Protein AF-A0A7S1KWZ8-F1 (afdb_monomer)

pLDDT: mean 84.48, std 13.54, range [50.78, 97.12]

Radius of gyration: 14.4 Å; Cα contacts (8 Å, |Δi|>4): 123; chains: 1; bounding box: 35×30×37 Å

Structure (mmCIF, N/CA/C/O backbone):
data_AF-A0A7S1KWZ8-F1
#
_entry.id   AF-A0A7S1KWZ8-F1
#
loop_
_atom_site.group_PDB
_atom_site.id
_atom_site.type_symbol
_atom_site.label_atom_id
_atom_site.label_alt_id
_atom_site.label_comp_id
_atom_site.label_asym_id
_atom_site.label_entity_id
_atom_site.label_seq_id
_atom_site.pdbx_PDB_ins_code
_atom_site.Cartn_x
_atom_site.Cartn_y
_atom_site.Cartn_z
_atom_site.occupancy
_atom_site.B_iso_or_equiv
_atom_site.auth_seq_id
_atom_site.auth_comp_id
_atom_site.auth_asym_id
_atom_site.auth_atom_id
_atom_site.pdbx_PDB_model_num
ATOM 1 N N . ASP A 1 1 ? -16.231 5.315 11.181 1.00 59.00 1 ASP A N 1
ATOM 2 C CA . ASP A 1 1 ? -15.639 6.163 10.138 1.00 59.00 1 ASP A CA 1
ATOM 3 C C . ASP A 1 1 ? -14.119 5.977 10.113 1.00 59.00 1 ASP A C 1
ATOM 5 O O . ASP A 1 1 ? -13.410 6.519 10.953 1.00 59.00 1 ASP A O 1
ATOM 9 N N . THR A 1 2 ? -13.630 5.062 9.271 1.00 68.00 2 THR A N 1
ATOM 10 C CA . THR A 1 2 ? -12.214 4.627 9.191 1.00 68.00 2 THR A CA 1
ATOM 11 C C . THR A 1 2 ? -11.454 5.274 8.033 1.00 68.00 2 THR A C 1
ATOM 13 O O . THR A 1 2 ? -10.224 5.297 8.036 1.00 68.00 2 THR A O 1
ATOM 16 N N . GLN A 1 3 ? -12.183 5.876 7.093 1.00 82.25 3 GLN A N 1
ATOM 17 C CA . GLN A 1 3 ? -11.646 6.521 5.900 1.00 82.25 3 GLN A CA 1
ATOM 18 C C . GLN A 1 3 ? -10.579 7.597 6.169 1.00 82.25 3 GLN A C 1
ATOM 20 O O . GLN A 1 3 ? -9.573 7.590 5.456 1.00 82.25 3 GLN A O 1
ATOM 25 N N . PRO A 1 4 ? -10.699 8.492 7.178 1.00 90.25 4 PRO A N 1
ATOM 26 C CA . PRO A 1 4 ? -9.683 9.527 7.383 1.00 90.25 4 PRO A CA 1
ATOM 27 C C . PRO A 1 4 ? -8.326 8.955 7.817 1.00 90.25 4 PRO A C 1
ATOM 29 O O . PRO A 1 4 ? -7.288 9.490 7.431 1.00 90.25 4 PRO A O 1
ATOM 32 N N . ILE A 1 5 ? -8.316 7.858 8.583 1.00 92.75 5 ILE A N 1
ATOM 33 C CA . ILE A 1 5 ? -7.078 7.184 9.003 1.00 92.75 5 ILE A CA 1
ATOM 34 C C . ILE A 1 5 ? -6.452 6.475 7.808 1.00 92.75 5 ILE A C 1
ATOM 36 O O . ILE A 1 5 ? -5.274 6.688 7.530 1.00 92.75 5 ILE A O 1
ATOM 40 N N . THR A 1 6 ? -7.244 5.696 7.068 1.00 94.31 6 THR A N 1
ATOM 41 C CA . THR A 1 6 ? -6.751 4.987 5.883 1.00 94.31 6 THR A CA 1
ATOM 42 C C . THR A 1 6 ? -6.167 5.952 4.858 1.00 94.31 6 THR A C 1
ATOM 44 O O . THR A 1 6 ? -5.125 5.665 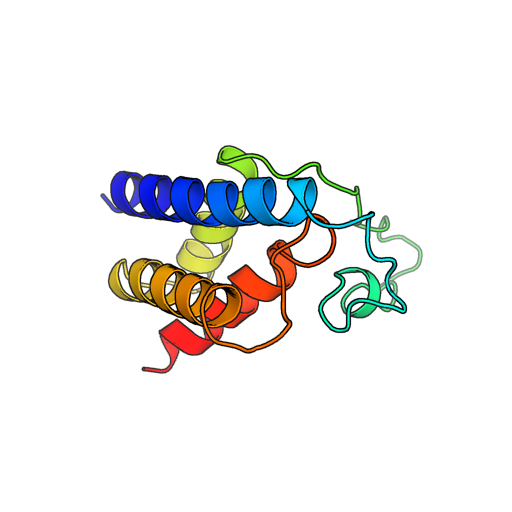4.281 1.00 94.31 6 THR A O 1
ATOM 47 N N . LYS A 1 7 ? -6.775 7.131 4.672 1.00 95.69 7 LYS A N 1
ATOM 48 C CA . LYS A 1 7 ? -6.254 8.156 3.762 1.00 95.69 7 LYS A CA 1
ATOM 49 C C . LYS A 1 7 ? -4.899 8.702 4.215 1.00 95.69 7 LYS A C 1
ATOM 51 O O . LYS A 1 7 ? -4.000 8.814 3.393 1.00 95.69 7 LYS A O 1
ATOM 56 N N . LYS A 1 8 ? -4.722 8.984 5.512 1.00 96.44 8 LYS A N 1
ATOM 57 C CA . LYS A 1 8 ? -3.420 9.414 6.053 1.00 96.44 8 LYS A 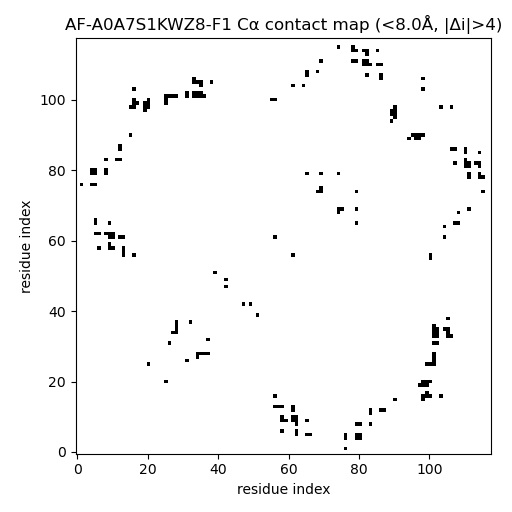CA 1
ATOM 58 C C . LYS A 1 8 ? -2.344 8.341 5.885 1.00 96.44 8 LYS A C 1
ATOM 60 O O . LYS A 1 8 ? -1.233 8.664 5.482 1.00 96.44 8 LYS A O 1
ATOM 65 N N . VAL A 1 9 ? -2.684 7.082 6.162 1.00 96.81 9 VAL A N 1
ATOM 66 C CA . VAL A 1 9 ? -1.764 5.950 5.971 1.00 96.81 9 VAL A CA 1
ATOM 67 C C . VAL A 1 9 ? -1.401 5.786 4.496 1.00 96.81 9 VAL A C 1
ATOM 69 O O . VAL A 1 9 ? -0.227 5.640 4.175 1.00 96.81 9 VAL A O 1
ATOM 72 N N . ALA A 1 10 ? -2.376 5.887 3.593 1.00 96.88 10 ALA A N 1
ATOM 73 C CA . ALA A 1 10 ? -2.133 5.821 2.158 1.00 96.88 10 ALA A CA 1
ATOM 74 C C . ALA A 1 10 ? -1.210 6.946 1.669 1.00 96.88 10 ALA A C 1
ATOM 76 O O . ALA A 1 10 ? -0.305 6.679 0.886 1.00 96.88 10 ALA A O 1
ATOM 77 N N . SER A 1 11 ? -1.395 8.179 2.154 1.00 97.12 11 SER A N 1
ATOM 78 C CA . SER A 1 11 ? -0.498 9.298 1.838 1.00 97.12 11 SER A CA 1
ATOM 79 C C . SER A 1 11 ? 0.928 9.063 2.335 1.00 97.12 11 SER A C 1
ATOM 81 O O . SER A 1 11 ? 1.864 9.331 1.591 1.00 97.12 11 SER A O 1
ATOM 83 N N . LEU A 1 12 ? 1.100 8.531 3.550 1.00 96.56 12 LEU A N 1
ATOM 84 C CA . LEU A 1 12 ? 2.423 8.213 4.097 1.00 96.56 12 LEU A CA 1
ATOM 85 C C . LEU A 1 12 ? 3.128 7.124 3.277 1.00 96.56 12 LEU A C 1
ATOM 87 O O . LEU A 1 12 ? 4.286 7.271 2.908 1.00 96.56 12 LEU A O 1
ATOM 91 N N . ILE A 1 13 ? 2.418 6.041 2.959 1.00 96.12 13 ILE A N 1
ATOM 92 C CA . ILE A 1 13 ? 2.960 4.953 2.137 1.00 96.12 13 ILE A CA 1
ATOM 93 C C . ILE A 1 13 ? 3.317 5.472 0.742 1.00 96.12 13 ILE A C 1
ATOM 95 O O . ILE A 1 13 ? 4.384 5.156 0.229 1.00 96.12 13 ILE A O 1
ATOM 99 N N . PHE A 1 14 ? 2.455 6.293 0.138 1.00 95.94 14 PHE A N 1
ATOM 100 C CA . PHE A 1 14 ? 2.725 6.893 -1.164 1.00 95.94 14 PHE A CA 1
ATOM 101 C C . PHE A 1 14 ? 3.971 7.785 -1.150 1.00 95.94 14 PHE A C 1
ATOM 103 O O . PHE A 1 14 ? 4.775 7.705 -2.073 1.00 95.94 14 PHE A O 1
ATOM 110 N N . GLN A 1 15 ? 4.181 8.554 -0.081 1.00 95.12 15 GLN A N 1
ATOM 111 C CA . GLN A 1 15 ? 5.397 9.344 0.090 1.00 95.12 15 GLN A CA 1
ATOM 112 C C . GLN A 1 15 ? 6.659 8.462 0.061 1.00 95.12 15 GLN A C 1
ATOM 114 O O . GLN A 1 15 ? 7.598 8.784 -0.661 1.00 95.12 15 GLN A O 1
ATOM 119 N N . TYR A 1 16 ? 6.669 7.315 0.753 1.00 93.56 16 TYR A N 1
ATOM 120 C CA . TYR A 1 16 ? 7.806 6.383 0.688 1.00 93.56 16 TYR A CA 1
ATOM 121 C C . TYR A 1 16 ? 8.049 5.831 -0.721 1.00 93.56 16 TYR A C 1
ATOM 123 O O . TYR A 1 16 ? 9.201 5.615 -1.106 1.00 93.56 16 TYR A O 1
ATOM 131 N N . ILE A 1 17 ? 6.978 5.627 -1.496 1.00 92.50 17 ILE A N 1
ATOM 132 C CA . ILE A 1 17 ? 7.077 5.201 -2.895 1.00 92.50 17 ILE A CA 1
ATOM 133 C C . ILE A 1 17 ? 7.749 6.288 -3.743 1.00 92.50 17 ILE A C 1
ATOM 135 O O . ILE A 1 17 ? 8.658 5.996 -4.519 1.00 92.50 17 ILE A O 1
ATOM 139 N N . GLU A 1 18 ? 7.328 7.547 -3.605 1.00 92.25 18 GLU A N 1
ATOM 140 C CA . GLU A 1 18 ? 7.916 8.672 -4.346 1.00 92.25 18 GLU A CA 1
ATOM 141 C C . GLU A 1 18 ? 9.386 8.910 -3.979 1.00 92.25 18 GLU A C 1
ATOM 143 O O . GLU A 1 18 ? 10.220 9.100 -4.869 1.00 92.25 18 GLU A O 1
ATOM 148 N N . GLU A 1 19 ? 9.717 8.846 -2.688 1.00 90.50 19 GLU A N 1
ATOM 149 C CA . GLU A 1 19 ? 11.086 8.999 -2.186 1.00 90.50 19 GLU A CA 1
ATOM 150 C C . GLU A 1 19 ? 12.010 7.909 -2.748 1.00 90.50 19 GLU A C 1
ATOM 152 O O . GLU A 1 19 ? 13.073 8.219 -3.288 1.00 90.50 19 GLU A O 1
ATOM 157 N N . SER A 1 20 ? 11.575 6.646 -2.712 1.00 87.44 20 SER A N 1
ATOM 158 C CA . SER A 1 20 ? 12.353 5.502 -3.212 1.00 87.44 20 SER A CA 1
ATOM 159 C C . SER A 1 20 ? 12.503 5.506 -4.737 1.00 87.44 20 SER A C 1
ATOM 161 O O . SER A 1 20 ? 13.566 5.206 -5.274 1.00 87.44 20 SER A O 1
ATOM 163 N N . ASN A 1 21 ? 11.452 5.874 -5.475 1.00 85.62 21 ASN A N 1
ATOM 164 C CA . ASN A 1 21 ? 11.527 5.956 -6.936 1.00 85.62 21 ASN A CA 1
ATOM 165 C C . ASN A 1 21 ? 12.414 7.112 -7.423 1.00 85.62 21 ASN A C 1
ATOM 167 O O . ASN A 1 21 ? 12.901 7.070 -8.551 1.00 85.62 21 ASN A O 1
ATOM 171 N N . SER A 1 22 ? 12.597 8.153 -6.607 1.00 82.31 22 SER A N 1
ATOM 172 C CA . SER A 1 22 ? 13.466 9.287 -6.941 1.00 82.31 22 SER A CA 1
ATOM 173 C C . SER A 1 22 ? 14.953 8.947 -6.793 1.00 82.31 22 SER A C 1
ATOM 175 O O . SER A 1 22 ? 15.795 9.603 -7.403 1.00 82.31 22 SER A O 1
ATOM 177 N N . THR A 1 23 ? 15.284 7.930 -5.994 1.00 76.62 23 THR A N 1
ATOM 178 C CA . THR A 1 23 ? 16.663 7.510 -5.703 1.00 76.62 23 THR A CA 1
ATOM 179 C C . THR A 1 23 ? 17.102 6.277 -6.494 1.00 76.62 23 THR A C 1
ATOM 181 O O . THR A 1 23 ? 18.303 6.082 -6.687 1.00 76.62 23 THR A O 1
ATOM 184 N N . VAL A 1 24 ? 16.163 5.466 -6.991 1.00 67.81 24 VAL A N 1
ATOM 185 C CA . VAL A 1 24 ? 16.443 4.168 -7.623 1.00 67.81 24 VAL A CA 1
ATOM 186 C C . VAL A 1 24 ? 16.110 4.171 -9.117 1.00 67.81 24 VAL A C 1
ATOM 188 O O . VAL A 1 24 ? 15.005 4.515 -9.536 1.00 67.81 24 VAL A O 1
ATOM 191 N N . LEU A 1 25 ? 17.058 3.716 -9.943 1.00 65.31 25 LEU A N 1
ATOM 192 C CA . LEU A 1 25 ? 16.773 3.301 -11.320 1.00 65.31 25 LEU A CA 1
ATOM 193 C C . LEU A 1 25 ? 15.830 2.100 -11.264 1.00 65.31 25 LEU A C 1
ATOM 195 O O . LEU A 1 25 ? 16.166 1.128 -10.601 1.00 65.31 25 LEU A O 1
ATOM 199 N N . LYS A 1 26 ? 14.670 2.183 -11.933 1.00 63.25 26 LYS A N 1
ATOM 200 C CA . LYS A 1 26 ? 13.621 1.143 -11.970 1.00 63.25 26 LYS A CA 1
ATOM 201 C C . LYS A 1 26 ? 14.207 -0.275 -11.872 1.00 63.25 26 LYS A C 1
ATOM 203 O O . LYS A 1 26 ? 14.694 -0.793 -12.874 1.00 63.25 26 LYS A O 1
ATOM 208 N N . GLN A 1 27 ? 14.135 -0.871 -10.682 1.00 66.75 27 GLN A N 1
ATOM 209 C CA . GLN A 1 27 ? 14.609 -2.232 -10.458 1.00 66.75 27 GLN A CA 1
ATOM 210 C C . GLN A 1 27 ? 13.684 -3.192 -11.194 1.00 66.75 27 GLN A C 1
ATOM 212 O O . GLN A 1 27 ? 12.460 -3.152 -11.035 1.00 66.75 27 GLN A O 1
ATOM 217 N N . GLY A 1 28 ? 14.274 -4.007 -12.063 1.00 72.81 28 GLY A N 1
ATOM 218 C CA . GLY A 1 28 ? 13.540 -5.062 -12.745 1.00 72.81 28 GLY A CA 1
ATOM 219 C C . GLY A 1 28 ? 13.153 -6.183 -11.773 1.00 72.81 28 GLY A C 1
ATOM 220 O O . GLY A 1 28 ? 13.696 -6.266 -10.674 1.00 72.81 28 GLY A O 1
ATOM 221 N N . PRO A 1 29 ? 12.277 -7.116 -12.185 1.00 77.69 29 PRO A N 1
ATOM 222 C CA . PRO A 1 29 ? 11.913 -8.274 -11.367 1.00 77.69 29 PRO A CA 1
ATOM 223 C C . PRO A 1 29 ? 13.106 -9.099 -10.865 1.00 77.69 29 PRO A C 1
ATOM 225 O O . PRO A 1 29 ? 13.014 -9.737 -9.827 1.00 77.69 29 PRO A O 1
ATOM 228 N N . GLU A 1 30 ? 14.217 -9.120 -11.600 1.00 80.38 30 GLU A N 1
ATOM 229 C CA . GLU A 1 30 ? 15.418 -9.876 -11.221 1.00 80.38 30 GLU A CA 1
ATOM 230 C C . GLU A 1 30 ? 16.200 -9.228 -10.067 1.00 80.38 30 GLU A C 1
ATOM 232 O O . GLU A 1 30 ? 16.947 -9.913 -9.376 1.00 80.38 30 GLU A O 1
ATOM 237 N N . GLU A 1 31 ? 16.008 -7.927 -9.844 1.00 79.00 31 GLU A N 1
ATOM 238 C CA . GLU A 1 31 ? 16.728 -7.125 -8.847 1.00 79.00 31 GLU A CA 1
ATOM 239 C C . GLU A 1 31 ? 15.886 -6.844 -7.591 1.00 79.00 31 GLU A C 1
ATOM 241 O O . GLU A 1 31 ? 16.411 -6.357 -6.593 1.00 79.00 31 GLU A O 1
ATOM 246 N N . ASP A 1 32 ? 14.588 -7.159 -7.631 1.00 81.44 32 ASP A N 1
ATOM 247 C CA . ASP A 1 32 ? 13.622 -6.915 -6.560 1.00 81.44 32 ASP A CA 1
ATOM 248 C C . ASP A 1 32 ? 12.845 -8.206 -6.254 1.00 81.44 32 ASP A C 1
ATOM 250 O O . ASP A 1 32 ? 11.964 -8.636 -7.005 1.00 81.44 32 ASP A O 1
ATOM 254 N N . GLU A 1 33 ? 13.172 -8.842 -5.125 1.00 81.75 33 GLU A N 1
ATOM 255 C CA . GLU A 1 33 ? 12.525 -10.085 -4.677 1.00 81.75 33 GLU A CA 1
ATOM 256 C C . GLU A 1 33 ? 11.032 -9.902 -4.362 1.00 81.75 33 GLU A C 1
ATOM 258 O O . GLU A 1 33 ? 10.253 -10.857 -4.413 1.00 81.75 33 GLU A O 1
ATOM 263 N N . PHE A 1 34 ? 10.610 -8.666 -4.086 1.00 82.75 34 PHE A N 1
ATOM 264 C CA . PHE A 1 34 ? 9.226 -8.311 -3.793 1.00 82.75 34 PHE A CA 1
ATOM 265 C C . PHE A 1 34 ? 8.475 -7.802 -5.026 1.00 82.75 34 PHE A C 1
ATOM 267 O O . PHE A 1 34 ? 7.295 -7.439 -4.920 1.00 82.75 34 PHE A O 1
ATOM 274 N N . HIS A 1 35 ? 9.116 -7.805 -6.198 1.00 85.31 35 HIS A N 1
ATOM 275 C CA . HIS A 1 35 ? 8.512 -7.325 -7.429 1.00 85.31 35 HIS A CA 1
ATOM 276 C C . HIS A 1 35 ? 7.228 -8.102 -7.743 1.00 85.31 35 HIS A C 1
ATOM 278 O O . HIS A 1 35 ? 7.189 -9.335 -7.749 1.00 85.31 35 HIS A O 1
ATOM 284 N N . GLU A 1 36 ? 6.153 -7.382 -8.065 1.00 79.31 36 GLU A N 1
ATOM 285 C CA . GLU A 1 36 ? 4.808 -7.939 -8.235 1.00 79.31 36 GLU A CA 1
ATOM 286 C C . GLU A 1 36 ? 4.768 -9.055 -9.295 1.00 79.31 36 GLU A C 1
ATOM 288 O O . GLU A 1 36 ? 4.025 -10.026 -9.172 1.00 79.31 36 GLU A O 1
ATOM 293 N N . ALA A 1 37 ? 5.638 -8.966 -10.305 1.00 81.44 37 ALA A N 1
ATOM 294 C CA . ALA A 1 37 ? 5.851 -9.991 -11.334 1.00 81.44 37 ALA A CA 1
ATOM 295 C C . ALA A 1 37 ? 6.053 -11.419 -10.782 1.00 81.44 37 ALA A C 1
ATOM 297 O O . ALA A 1 37 ? 5.585 -12.373 -11.414 1.00 81.44 37 ALA A O 1
ATOM 298 N N . HIS A 1 38 ? 6.681 -11.575 -9.613 1.00 79.69 38 HIS A N 1
ATOM 299 C CA . HIS A 1 38 ? 6.880 -12.877 -8.962 1.00 79.69 38 HIS A CA 1
ATOM 300 C C . HIS A 1 38 ? 5.570 -13.477 -8.454 1.00 79.69 38 HIS A C 1
ATOM 302 O O . HIS A 1 38 ? 5.333 -14.678 -8.574 1.00 79.69 38 HIS A O 1
ATOM 308 N N . PHE A 1 39 ? 4.670 -12.628 -7.963 1.00 73.88 39 PHE A N 1
ATOM 309 C CA . PHE A 1 39 ? 3.369 -13.021 -7.418 1.00 73.88 39 PHE A CA 1
ATOM 310 C C . PHE A 1 39 ? 2.299 -13.200 -8.503 1.00 73.88 39 PHE A C 1
ATOM 312 O O . PHE A 1 39 ? 1.229 -13.750 -8.251 1.00 73.88 39 PHE A O 1
ATOM 319 N N . LEU A 1 40 ? 2.588 -12.777 -9.736 1.00 70.44 40 LEU A N 1
ATOM 320 C CA . LEU A 1 40 ? 1.660 -12.818 -10.868 1.00 70.44 40 LEU A CA 1
ATOM 321 C C . LEU A 1 40 ? 1.681 -14.141 -11.654 1.00 70.44 40 LEU A C 1
ATOM 323 O O . LEU A 1 40 ? 1.202 -14.196 -12.793 1.00 70.44 40 LEU A O 1
ATOM 327 N N . HIS A 1 41 ? 2.206 -15.229 -11.085 1.00 58.97 41 HIS A N 1
ATOM 328 C CA . HIS A 1 41 ? 2.359 -16.479 -11.824 1.00 58.97 41 HIS A CA 1
ATOM 329 C C . HIS A 1 41 ? 1.099 -17.365 -11.889 1.00 58.97 41 HIS A C 1
ATOM 331 O O . HIS A 1 41 ? 0.546 -17.819 -10.893 1.00 58.97 41 HIS A O 1
ATOM 337 N N . ARG A 1 42 ? 0.784 -17.697 -13.152 1.00 51.16 42 ARG A N 1
ATOM 338 C CA . ARG A 1 42 ? -0.223 -18.603 -13.735 1.00 51.16 42 ARG A CA 1
ATOM 339 C C . ARG A 1 42 ? -1.639 -18.045 -13.887 1.00 51.16 42 ARG A C 1
ATOM 341 O O . ARG A 1 42 ? -2.412 -17.883 -12.952 1.00 51.16 42 ARG A O 1
ATOM 348 N N . ARG A 1 43 ? -2.001 -17.877 -15.167 1.0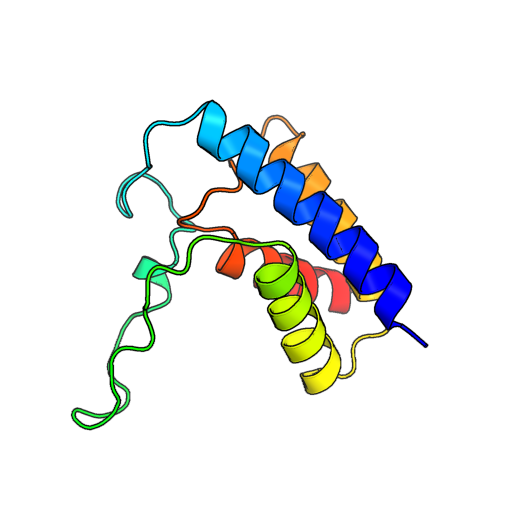0 50.78 43 ARG A N 1
ATOM 349 C CA . ARG A 1 43 ? -3.375 -17.959 -15.670 1.00 50.78 43 ARG A CA 1
ATOM 350 C C . ARG A 1 43 ? -4.103 -19.069 -14.903 1.00 50.78 43 ARG A C 1
ATOM 352 O O . ARG A 1 43 ? -3.770 -20.234 -15.088 1.00 50.78 43 ARG A O 1
ATOM 359 N N . CYS A 1 44 ? -5.105 -18.723 -14.100 1.00 58.62 44 CYS A N 1
ATOM 360 C CA . CYS A 1 44 ? -6.062 -19.725 -13.624 1.00 58.62 44 CYS A CA 1
ATOM 361 C C . CYS A 1 44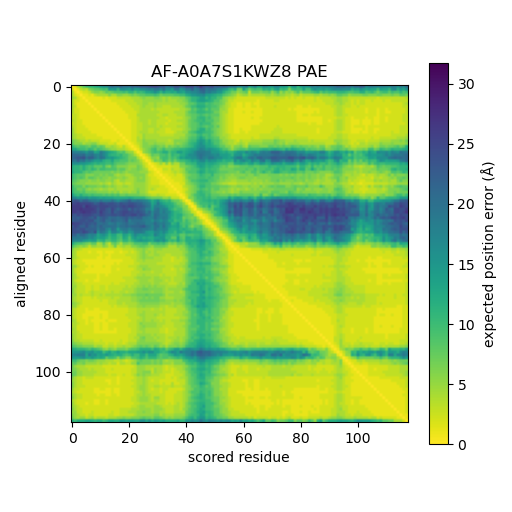 ? -6.801 -20.345 -14.829 1.00 58.62 44 CYS A C 1
ATOM 363 O O . CYS A 1 44 ? -7.201 -21.503 -14.813 1.00 58.62 44 CYS A O 1
ATOM 365 N N . CYS A 1 45 ? -6.911 -19.580 -15.923 1.00 59.91 45 CYS A N 1
ATOM 366 C CA . CYS A 1 45 ? -7.563 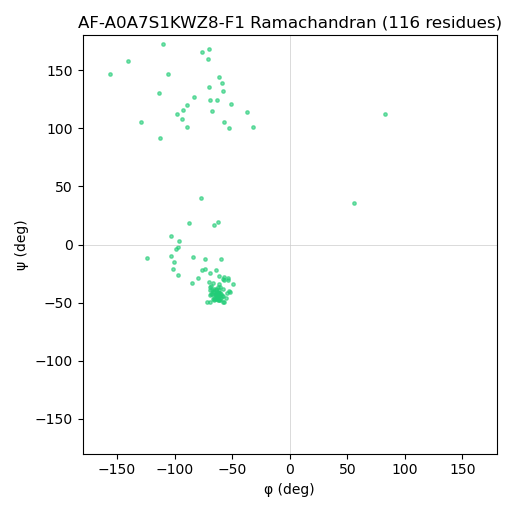-19.984 -17.153 1.00 59.91 45 CYS A CA 1
ATOM 367 C C . CYS A 1 45 ? -7.040 -19.178 -18.359 1.00 59.91 45 CYS A C 1
ATOM 369 O O . CYS A 1 45 ? -6.709 -18.000 -18.220 1.00 59.91 45 CYS A O 1
ATOM 371 N N . GLY A 1 46 ? -6.973 -19.771 -19.560 1.00 60.28 46 GLY A N 1
ATOM 372 C CA . GLY A 1 46 ? -6.614 -19.064 -20.807 1.00 60.28 46 GLY A CA 1
ATOM 373 C C . GLY A 1 46 ? -7.557 -17.906 -21.179 1.00 60.28 46 GLY A C 1
ATOM 374 O O . GLY A 1 46 ? -7.215 -17.092 -22.029 1.00 60.28 46 GLY A O 1
ATOM 375 N N . CYS A 1 47 ? -8.709 -17.818 -20.512 1.00 67.56 47 CYS A N 1
ATOM 376 C CA . CYS A 1 47 ? -9.741 -16.792 -20.661 1.00 67.56 47 CYS A CA 1
ATOM 377 C C . CYS A 1 47 ? -9.653 -15.656 -19.621 1.00 67.56 47 CYS A C 1
ATOM 379 O O . CYS A 1 47 ? -10.429 -14.707 -19.681 1.00 67.56 47 CYS A O 1
ATOM 381 N N . CYS A 1 48 ? -8.706 -15.720 -18.684 1.00 59.25 48 CYS A N 1
ATOM 382 C CA . CYS A 1 48 ? -8.529 -14.731 -17.630 1.00 59.25 48 CYS A CA 1
ATOM 383 C C . CYS A 1 48 ? -7.496 -13.680 -18.105 1.00 59.25 48 CYS A C 1
ATOM 385 O O . CYS A 1 48 ? -6.310 -14.022 -18.189 1.00 59.25 48 CYS A O 1
ATOM 387 N N . PRO A 1 49 ? -7.876 -12.427 -18.440 1.00 55.22 49 PRO A N 1
ATOM 388 C CA . PRO A 1 49 ? -6.907 -11.412 -18.849 1.00 55.22 49 PRO A CA 1
ATOM 389 C C . PRO A 1 49 ? -5.872 -11.190 -17.741 1.00 55.22 49 PRO A C 1
ATOM 391 O O . PRO A 1 49 ? -6.204 -11.165 -16.554 1.00 55.22 49 PRO A O 1
ATOM 394 N N . ARG A 1 50 ? -4.602 -11.046 -18.140 1.00 55.12 50 ARG A N 1
ATOM 395 C CA . ARG A 1 50 ? -3.472 -10.767 -17.245 1.00 55.12 50 ARG A CA 1
ATOM 396 C C . ARG A 1 50 ? -3.792 -9.470 -16.491 1.00 55.12 50 ARG A C 1
ATOM 398 O O . ARG A 1 50 ? -3.737 -8.398 -17.082 1.00 55.12 50 ARG A O 1
ATOM 405 N N . ARG A 1 51 ? -4.156 -9.550 -15.205 1.00 55.00 51 ARG A N 1
ATOM 406 C CA . ARG A 1 51 ? -4.461 -8.377 -14.358 1.00 55.00 51 ARG A CA 1
ATOM 407 C C . ARG A 1 51 ? -3.192 -7.651 -13.898 1.00 55.00 51 ARG A C 1
ATOM 409 O O . ARG A 1 51 ? -3.111 -7.218 -12.759 1.00 55.00 51 ARG A O 1
ATOM 416 N N . TYR A 1 52 ? -2.207 -7.519 -14.778 1.00 54.00 52 TYR A N 1
ATOM 417 C CA . TYR A 1 52 ? -1.091 -6.625 -14.529 1.00 54.00 52 TYR A CA 1
ATOM 418 C C . TYR A 1 52 ? -1.159 -5.496 -15.532 1.00 54.00 52 TYR A C 1
ATOM 420 O O . TYR A 1 52 ? -0.679 -5.598 -16.660 1.00 54.00 52 TYR A O 1
ATOM 428 N N . LYS A 1 53 ? -1.834 -4.433 -15.112 1.00 59.97 53 LYS A N 1
ATOM 429 C CA . LYS A 1 53 ? -1.541 -3.114 -15.635 1.00 59.97 53 LYS A CA 1
ATOM 430 C C . LYS A 1 53 ? -0.533 -2.550 -14.649 1.00 59.97 53 LYS A C 1
ATOM 432 O O . LYS A 1 53 ? -0.871 -2.415 -13.476 1.00 59.97 53 LYS A O 1
ATOM 437 N N . GLU A 1 54 ? 0.690 -2.304 -15.109 1.00 59.91 54 GLU A N 1
ATOM 438 C CA . GLU A 1 54 ? 1.672 -1.518 -14.364 1.00 59.91 54 GLU A CA 1
ATOM 439 C C . GLU A 1 54 ? 0.974 -0.197 -14.018 1.00 59.91 54 GLU A C 1
ATOM 441 O O . GLU A 1 54 ? 0.682 0.628 -14.887 1.00 59.91 54 GLU A O 1
ATOM 446 N N . THR A 1 55 ? 0.505 -0.098 -12.777 1.00 63.72 55 THR A N 1
ATOM 447 C CA . THR A 1 55 ? -0.331 1.015 -12.350 1.00 63.72 55 THR A CA 1
ATOM 448 C C . THR A 1 55 ? 0.619 1.963 -11.666 1.00 63.72 55 THR A C 1
ATOM 450 O O . THR A 1 55 ? 1.170 1.621 -10.621 1.00 63.72 55 THR A O 1
ATOM 453 N N . THR A 1 56 ? 0.845 3.125 -12.274 1.00 79.81 56 THR A N 1
ATOM 454 C CA . THR A 1 56 ? 1.570 4.204 -11.610 1.00 79.81 56 THR A CA 1
ATOM 455 C C . THR A 1 56 ? 0.916 4.417 -10.247 1.00 79.81 56 THR A C 1
ATOM 457 O O . THR A 1 56 ? -0.302 4.635 -10.204 1.00 79.81 56 THR A O 1
ATOM 460 N N . PRO A 1 57 ? 1.663 4.271 -9.142 1.00 87.88 57 PRO A N 1
ATOM 461 C CA . PRO A 1 57 ? 1.078 4.427 -7.831 1.00 87.88 57 PRO A CA 1
ATOM 462 C C . PRO A 1 57 ? 0.537 5.845 -7.703 1.00 87.88 57 PRO A C 1
ATOM 464 O O . PRO A 1 57 ? 1.086 6.808 -8.234 1.00 87.88 57 PRO A O 1
ATOM 467 N N . SER A 1 58 ? -0.580 5.948 -7.004 1.00 93.31 58 SER A N 1
ATOM 468 C CA . SER A 1 58 ? -1.179 7.203 -6.586 1.00 93.31 58 SER A CA 1
ATOM 469 C C . SER A 1 58 ? -1.705 7.012 -5.173 1.00 93.31 58 SER A C 1
ATOM 471 O O . SER A 1 58 ? -1.988 5.882 -4.758 1.00 93.31 58 SER A O 1
ATOM 473 N N . VAL A 1 59 ? -1.883 8.107 -4.438 1.00 95.44 59 VAL A N 1
ATOM 474 C CA . VAL A 1 59 ? -2.502 8.062 -3.104 1.00 95.44 59 VAL A CA 1
ATOM 475 C C . VAL A 1 59 ? -3.844 7.320 -3.148 1.00 95.44 59 VAL A C 1
ATOM 477 O O . VAL A 1 59 ? -4.117 6.500 -2.274 1.00 95.44 59 VAL A O 1
ATOM 480 N N . ASP A 1 60 ? -4.651 7.546 -4.188 1.00 94.31 60 ASP A N 1
ATOM 481 C CA . ASP A 1 60 ? -5.953 6.894 -4.358 1.00 94.31 60 ASP A CA 1
ATOM 482 C C . ASP A 1 60 ? -5.825 5.392 -4.641 1.00 94.31 60 ASP A C 1
ATOM 484 O O . ASP A 1 60 ? -6.632 4.607 -4.144 1.00 94.31 60 ASP A O 1
ATOM 488 N N . ALA A 1 61 ? -4.798 4.966 -5.384 1.00 92.88 61 ALA A N 1
ATOM 489 C CA . ALA A 1 61 ? -4.532 3.550 -5.629 1.00 92.88 61 ALA A CA 1
ATOM 490 C C . ALA A 1 61 ? -4.105 2.822 -4.344 1.00 92.88 61 ALA A C 1
ATOM 492 O O . ALA A 1 61 ? -4.588 1.721 -4.067 1.00 92.88 61 ALA A O 1
ATOM 493 N N . VAL A 1 62 ? -3.245 3.448 -3.532 1.00 95.75 62 VAL A N 1
ATOM 494 C CA . VAL A 1 62 ? -2.828 2.909 -2.228 1.00 95.75 62 VAL A CA 1
ATOM 495 C C . VAL A 1 62 ? -4.018 2.857 -1.268 1.00 95.75 62 VAL A C 1
ATOM 497 O O . VAL A 1 62 ? -4.264 1.834 -0.631 1.00 95.75 62 VAL A O 1
ATOM 500 N N . PHE A 1 63 ? -4.803 3.932 -1.204 1.00 96.12 63 PHE A N 1
ATOM 501 C CA . PHE A 1 63 ? -6.017 4.003 -0.394 1.00 96.12 63 PHE A CA 1
ATOM 502 C C . PHE A 1 63 ? -7.040 2.937 -0.794 1.00 96.12 63 PHE A C 1
ATOM 504 O O . PHE A 1 63 ? -7.585 2.258 0.078 1.00 96.12 63 PHE A O 1
ATOM 511 N N . GLY A 1 64 ? -7.278 2.774 -2.099 1.00 94.31 64 GLY A N 1
ATOM 512 C CA . GLY A 1 64 ? -8.160 1.751 -2.649 1.00 94.31 64 GLY A CA 1
ATOM 513 C C . GLY A 1 64 ? -7.717 0.355 -2.231 1.00 94.31 64 GLY A C 1
ATOM 514 O O . GLY A 1 64 ? -8.504 -0.378 -1.643 1.00 94.31 64 GLY A O 1
ATOM 515 N N . LEU A 1 65 ? -6.431 0.030 -2.405 1.00 94.88 65 LEU A N 1
ATOM 516 C CA . LEU A 1 65 ? -5.879 -1.255 -1.973 1.00 94.88 65 LEU A CA 1
ATOM 517 C C . LEU A 1 65 ? -6.094 -1.511 -0.475 1.00 94.88 65 LEU A C 1
ATOM 519 O O . LEU A 1 65 ? -6.551 -2.591 -0.103 1.00 94.88 65 LEU A O 1
ATOM 523 N N . ILE A 1 66 ? -5.763 -0.542 0.386 1.00 96.50 66 ILE A N 1
ATOM 524 C CA . ILE A 1 66 ? -5.890 -0.724 1.837 1.00 96.50 66 ILE A CA 1
ATOM 525 C C . ILE A 1 66 ? -7.357 -0.917 2.222 1.00 96.50 66 ILE A C 1
ATOM 527 O O . ILE A 1 66 ? -7.654 -1.803 3.020 1.00 96.50 66 ILE A O 1
ATOM 531 N N . ASN A 1 67 ? -8.278 -0.133 1.655 1.00 95.12 67 ASN A N 1
ATOM 532 C CA . ASN A 1 67 ? -9.705 -0.289 1.934 1.00 95.12 67 ASN A CA 1
ATOM 533 C C . ASN A 1 67 ? -10.265 -1.609 1.414 1.00 95.12 67 ASN A C 1
ATOM 535 O O . ASN A 1 67 ? -11.049 -2.234 2.123 1.00 95.12 67 ASN A O 1
ATOM 539 N N . ASP A 1 68 ? -9.867 -2.044 0.220 1.00 93.81 68 ASP A N 1
ATOM 540 C CA . ASP A 1 68 ? -10.334 -3.301 -0.359 1.00 93.81 68 ASP A CA 1
ATOM 541 C C . ASP A 1 68 ? -9.904 -4.482 0.515 1.00 93.81 68 ASP A C 1
ATOM 543 O O . ASP A 1 68 ? -10.724 -5.332 0.865 1.00 93.81 68 ASP A O 1
ATOM 547 N N . VAL A 1 69 ? -8.633 -4.517 0.929 1.00 94.62 69 VAL A N 1
ATOM 548 C CA . VAL A 1 69 ? -8.097 -5.586 1.784 1.00 94.62 69 VAL A CA 1
ATOM 549 C C . VAL A 1 69 ? -8.690 -5.513 3.189 1.00 94.62 69 VAL A C 1
ATOM 551 O O . VAL A 1 69 ? -9.195 -6.517 3.689 1.00 94.62 69 VAL A O 1
ATOM 554 N N . ALA A 1 70 ? -8.679 -4.336 3.819 1.00 94.19 70 ALA A N 1
ATOM 555 C CA . ALA A 1 70 ? -9.203 -4.167 5.171 1.00 94.19 70 ALA A CA 1
ATOM 556 C C . ALA A 1 70 ? -10.713 -4.430 5.241 1.00 94.19 70 ALA A C 1
ATOM 558 O O . ALA A 1 70 ? -11.181 -5.044 6.195 1.00 94.19 70 ALA A O 1
ATOM 559 N N . GLY A 1 71 ? -11.470 -4.012 4.225 1.00 93.94 71 GLY A N 1
ATOM 560 C CA . GLY A 1 71 ? -12.903 -4.269 4.118 1.00 93.94 71 GLY A CA 1
ATOM 561 C C . GLY A 1 71 ? -13.215 -5.744 3.875 1.00 93.94 71 GLY A C 1
ATOM 562 O O . GLY A 1 71 ? -14.099 -6.290 4.530 1.00 93.94 71 GLY A O 1
ATOM 563 N N . SER A 1 72 ? -12.459 -6.408 2.996 1.00 94.88 72 SER A N 1
ATOM 564 C CA . SER A 1 72 ? -12.667 -7.829 2.674 1.00 94.88 72 SER A CA 1
ATOM 565 C C . SER A 1 72 ? -12.293 -8.767 3.823 1.00 94.88 72 SER A C 1
ATOM 567 O O . SER A 1 72 ? -12.894 -9.828 3.967 1.00 94.88 72 SER A O 1
ATOM 569 N N . LEU A 1 73 ? -11.299 -8.393 4.633 1.00 93.81 73 LEU A N 1
ATOM 570 C CA . LEU A 1 73 ? -10.802 -9.197 5.756 1.00 93.81 73 LEU A CA 1
ATOM 571 C C . LEU A 1 73 ? -11.282 -8.692 7.125 1.00 93.81 73 LEU A C 1
ATOM 573 O O . LEU A 1 73 ? -10.845 -9.205 8.152 1.00 93.81 73 LEU A O 1
ATOM 577 N N . TYR A 1 74 ? -12.187 -7.707 7.148 1.00 93.31 74 TYR A N 1
ATOM 578 C CA . TYR A 1 74 ? -12.753 -7.110 8.364 1.00 93.31 74 TYR A CA 1
ATOM 579 C C . TYR A 1 74 ? -11.700 -6.562 9.344 1.00 93.31 74 TYR A C 1
ATOM 581 O O . TYR A 1 74 ? -11.866 -6.618 10.564 1.00 93.31 74 TYR A O 1
ATOM 589 N N . PHE A 1 75 ? -10.606 -6.007 8.822 1.00 94.44 75 PHE A N 1
ATOM 590 C CA . PHE A 1 75 ? -9.544 -5.434 9.641 1.00 94.44 75 PHE A CA 1
ATOM 591 C C . PHE A 1 75 ? -9.993 -4.142 10.325 1.00 94.44 75 PHE A C 1
ATOM 593 O O . PHE A 1 75 ? -10.588 -3.246 9.721 1.00 94.44 75 PHE A O 1
ATOM 600 N N . CYS A 1 76 ? -9.664 -4.018 11.610 1.00 93.75 76 CYS A N 1
ATOM 601 C CA . CYS A 1 76 ? -9.900 -2.794 12.357 1.00 93.75 76 CYS A CA 1
ATOM 602 C C . CYS A 1 76 ? -8.871 -1.708 11.994 1.00 93.75 76 CYS A C 1
ATOM 604 O O . CYS A 1 76 ? -7.803 -1.962 11.436 1.00 93.75 76 CYS A O 1
ATOM 606 N N . LYS A 1 77 ? -9.159 -0.462 12.383 1.00 92.62 77 LYS A N 1
ATOM 607 C CA . LYS A 1 77 ? -8.265 0.686 12.144 1.00 92.62 77 LYS A CA 1
ATOM 608 C C . LYS A 1 77 ? -6.859 0.516 12.733 1.00 92.62 77 LYS A C 1
ATOM 610 O O . LYS A 1 77 ? -5.922 1.102 12.205 1.00 92.62 77 LYS A O 1
ATOM 615 N N . GLN A 1 78 ? -6.707 -0.258 13.813 1.00 95.25 78 GLN A N 1
ATOM 616 C CA . GLN A 1 78 ? -5.398 -0.503 14.426 1.00 95.25 78 GLN A CA 1
ATOM 617 C C . GLN A 1 78 ? -4.487 -1.292 13.482 1.00 95.25 78 GLN A C 1
ATOM 619 O O . GLN A 1 78 ? -3.319 -0.944 13.363 1.00 95.25 78 GLN A O 1
ATOM 624 N N . VAL A 1 79 ? -5.031 -2.263 12.740 1.00 96.56 79 VAL A N 1
ATOM 625 C CA . VAL A 1 79 ? -4.283 -3.034 11.733 1.00 96.56 79 VAL A CA 1
ATOM 626 C C . VAL A 1 79 ? -3.773 -2.126 10.614 1.00 96.56 79 VAL A C 1
ATOM 628 O O . VAL A 1 79 ? -2.624 -2.236 10.203 1.00 96.56 79 VAL A O 1
ATOM 631 N N . VAL A 1 80 ? -4.591 -1.171 10.160 1.00 96.44 80 VAL A N 1
ATOM 632 C CA . VAL A 1 80 ? -4.184 -0.196 9.130 1.00 96.44 80 VAL A CA 1
ATOM 633 C C . VAL A 1 80 ? -3.050 0.707 9.628 1.00 96.44 80 VAL A C 1
ATOM 635 O O . VAL A 1 80 ? -2.119 0.999 8.884 1.00 96.44 80 VAL A O 1
ATOM 638 N N . VAL A 1 81 ? -3.086 1.118 10.898 1.00 96.94 81 VAL A N 1
ATOM 639 C CA . VAL A 1 81 ? -1.997 1.899 11.508 1.00 96.94 81 VAL A CA 1
ATOM 640 C C . VAL A 1 81 ? -0.732 1.051 11.684 1.00 96.94 81 VAL A C 1
ATOM 642 O O . VAL A 1 81 ? 0.356 1.514 11.356 1.00 96.94 81 VAL A O 1
ATOM 645 N N . LEU A 1 82 ? -0.858 -0.197 12.144 1.00 97.06 82 LEU A N 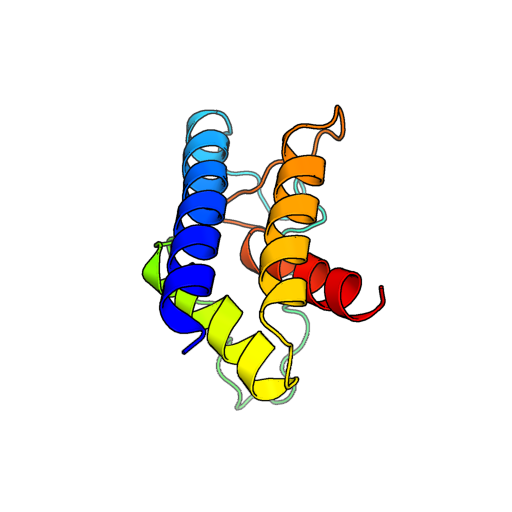1
ATOM 646 C CA . LEU A 1 82 ? 0.268 -1.128 12.282 1.00 97.06 82 LEU A CA 1
ATOM 647 C C . LEU A 1 82 ? 0.920 -1.453 10.932 1.00 97.06 82 LEU A C 1
ATOM 649 O O . LEU A 1 82 ? 2.141 -1.522 10.854 1.00 97.06 82 LEU A O 1
ATOM 653 N N . CYS A 1 83 ? 0.135 -1.561 9.857 1.00 96.88 83 CYS A N 1
ATOM 654 C CA . CYS A 1 83 ? 0.663 -1.673 8.499 1.00 96.88 83 CYS A CA 1
ATOM 655 C C . CYS A 1 83 ? 1.599 -0.508 8.163 1.00 96.88 83 CYS A C 1
ATOM 657 O O . CYS A 1 83 ? 2.682 -0.735 7.632 1.00 96.88 83 CYS A O 1
ATOM 659 N N . ALA A 1 84 ? 1.205 0.729 8.482 1.00 96.56 84 ALA A N 1
ATOM 660 C CA . ALA A 1 84 ? 2.039 1.903 8.241 1.00 96.56 84 ALA A CA 1
ATOM 661 C C . ALA A 1 84 ? 3.370 1.813 9.004 1.00 96.56 84 ALA A C 1
ATOM 663 O O . ALA A 1 84 ? 4.420 2.089 8.436 1.00 96.56 84 ALA A O 1
ATOM 664 N N . ILE A 1 85 ? 3.322 1.360 10.261 1.00 95.56 85 ILE A N 1
ATOM 665 C CA . ILE A 1 85 ? 4.508 1.170 11.105 1.00 95.56 85 ILE A CA 1
ATOM 666 C C . ILE A 1 85 ? 5.431 0.097 10.518 1.00 95.56 85 ILE A C 1
ATOM 668 O O . ILE A 1 85 ? 6.641 0.292 10.489 1.00 95.56 85 ILE A O 1
ATOM 672 N N . TYR A 1 86 ? 4.890 -1.021 10.032 1.00 95.06 86 TYR A N 1
ATOM 673 C CA . TYR A 1 86 ? 5.704 -2.069 9.414 1.00 95.06 86 TYR A CA 1
ATOM 674 C C . TYR A 1 86 ? 6.328 -1.643 8.093 1.00 95.06 86 TYR A C 1
ATOM 676 O O . TYR A 1 86 ? 7.493 -1.954 7.863 1.00 95.06 86 TYR A O 1
ATOM 684 N N . VAL A 1 87 ? 5.599 -0.898 7.261 1.00 94.62 87 VAL A N 1
ATOM 685 C CA . VAL A 1 87 ? 6.169 -0.315 6.041 1.00 94.62 87 VAL A CA 1
ATOM 686 C C . VAL A 1 87 ? 7.268 0.686 6.394 1.00 94.62 87 VAL A C 1
ATOM 688 O O . VAL A 1 87 ? 8.350 0.619 5.826 1.00 94.62 87 VAL A O 1
ATOM 691 N N . GLU A 1 88 ? 7.031 1.574 7.362 1.00 93.38 88 GLU A N 1
ATOM 692 C CA . GLU A 1 88 ? 8.036 2.539 7.809 1.00 93.38 88 GLU A CA 1
ATOM 693 C C . GLU A 1 88 ? 9.300 1.844 8.326 1.00 93.38 88 GLU A C 1
ATOM 695 O O . GLU A 1 88 ? 10.401 2.242 7.960 1.00 93.38 88 GLU A O 1
ATOM 700 N N . ARG A 1 89 ? 9.156 0.790 9.136 1.00 92.12 89 ARG A N 1
ATOM 701 C CA . ARG A 1 89 ? 10.291 0.002 9.635 1.00 92.12 89 ARG A CA 1
ATOM 702 C C . ARG A 1 89 ? 11.056 -0.672 8.509 1.00 92.12 89 ARG A C 1
ATOM 704 O O . ARG A 1 89 ? 12.270 -0.565 8.474 1.00 92.12 89 ARG A O 1
ATOM 711 N N . LEU A 1 90 ? 10.355 -1.284 7.558 1.00 89.69 90 LEU A N 1
ATOM 712 C CA . LEU A 1 90 ? 10.985 -1.924 6.404 1.00 89.69 90 LEU A CA 1
ATOM 713 C C . LEU A 1 90 ? 11.787 -0.938 5.539 1.00 89.69 90 LEU A C 1
ATOM 715 O O . LEU A 1 90 ? 12.824 -1.307 5.006 1.00 89.69 90 LEU A O 1
ATOM 719 N N . VAL A 1 91 ? 11.305 0.298 5.384 1.00 88.69 91 VAL A N 1
ATOM 720 C CA . VAL A 1 91 ? 11.957 1.314 4.538 1.00 88.69 91 VAL A CA 1
ATOM 721 C C . VAL A 1 91 ? 13.070 2.064 5.279 1.00 88.69 91 VAL A C 1
ATOM 723 O O . VAL A 1 91 ? 14.037 2.490 4.652 1.00 88.69 91 VAL A O 1
ATOM 726 N N . LYS A 1 92 ? 12.928 2.285 6.593 1.00 85.50 92 LYS A N 1
ATOM 727 C CA . LYS A 1 92 ? 13.870 3.0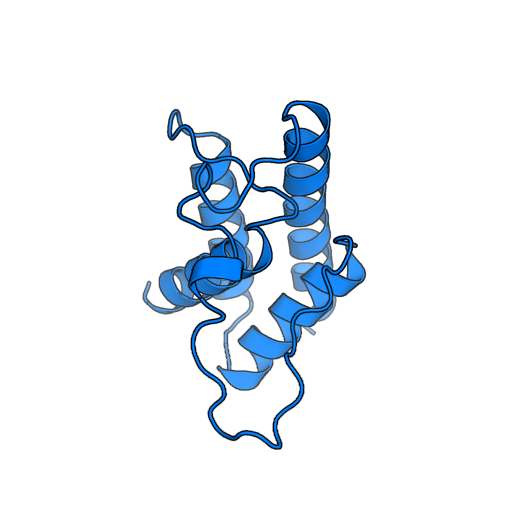98 7.384 1.00 85.50 92 LYS A CA 1
ATOM 728 C C . LYS A 1 92 ? 14.930 2.299 8.130 1.00 85.50 92 LYS A C 1
ATOM 730 O O . LYS A 1 92 ? 15.967 2.876 8.455 1.00 85.50 92 LYS A O 1
ATOM 735 N N . ASP A 1 93 ? 14.670 1.040 8.465 1.00 80.12 93 ASP A N 1
ATOM 736 C CA . ASP A 1 93 ? 15.700 0.193 9.059 1.00 80.12 93 ASP A CA 1
ATOM 737 C C . ASP A 1 93 ? 16.747 -0.149 7.975 1.00 80.12 93 ASP A C 1
ATOM 739 O O . ASP A 1 93 ? 16.471 -0.059 6.780 1.00 80.12 93 ASP A O 1
ATOM 743 N N . GLU A 1 94 ? 17.965 -0.548 8.361 1.00 66.00 94 GLU A N 1
ATOM 744 C CA . GLU A 1 94 ? 19.075 -0.888 7.437 1.00 66.00 94 GLU A CA 1
ATOM 745 C C . GLU A 1 94 ? 18.810 -2.143 6.568 1.00 66.00 94 GLU A C 1
ATOM 747 O O . GLU A 1 94 ? 19.720 -2.738 5.989 1.00 66.00 94 GLU A O 1
ATOM 752 N N . THR A 1 95 ? 17.552 -2.570 6.465 1.00 63.00 95 THR A N 1
ATOM 753 C CA . THR A 1 95 ? 17.072 -3.503 5.459 1.00 63.00 95 THR A CA 1
ATOM 754 C C . THR A 1 95 ? 17.145 -2.791 4.116 1.00 63.00 95 THR A C 1
ATOM 756 O O . THR A 1 95 ? 16.438 -1.819 3.894 1.00 63.00 95 THR A O 1
ATOM 759 N N . SER A 1 96 ? 17.987 -3.252 3.194 1.00 72.00 96 SER A N 1
ATOM 760 C CA . SER A 1 96 ? 18.186 -2.682 1.847 1.00 72.00 96 SER A CA 1
ATOM 761 C C . SER A 1 96 ? 16.942 -2.708 0.932 1.00 72.00 96 SER A C 1
ATOM 763 O O . SER A 1 96 ? 17.067 -2.654 -0.290 1.00 72.00 96 SER A O 1
ATOM 765 N N . VAL A 1 97 ? 15.748 -2.852 1.504 1.00 80.38 97 VAL A N 1
ATOM 766 C CA . VAL A 1 97 ? 14.462 -2.963 0.831 1.00 80.38 97 VAL A CA 1
ATOM 767 C C . VAL A 1 97 ? 13.886 -1.569 0.640 1.00 80.38 97 VAL A C 1
ATOM 769 O O . VAL A 1 97 ? 13.613 -0.851 1.598 1.00 80.38 97 VAL A O 1
ATOM 772 N N . MET A 1 98 ? 13.659 -1.198 -0.615 1.00 85.44 98 MET A N 1
ATOM 773 C CA . MET A 1 98 ? 12.991 0.051 -0.964 1.00 85.44 98 MET A CA 1
ATOM 774 C C . MET A 1 98 ? 11.568 -0.215 -1.437 1.00 85.44 98 MET A C 1
ATOM 776 O O . MET A 1 98 ? 11.285 -1.233 -2.072 1.00 85.44 98 MET A O 1
ATOM 780 N N . LEU A 1 99 ? 10.667 0.720 -1.144 1.00 90.06 99 LEU A N 1
ATOM 781 C CA . LEU A 1 99 ? 9.277 0.632 -1.569 1.00 90.06 99 LEU A CA 1
ATOM 782 C C . LEU A 1 99 ? 9.138 1.278 -2.951 1.00 90.06 99 LEU A C 1
ATOM 784 O O . LEU A 1 99 ? 9.103 2.494 -3.066 1.00 90.06 99 LEU A O 1
ATOM 788 N N . THR A 1 100 ? 9.076 0.484 -4.013 1.00 89.19 100 THR A N 1
ATOM 789 C CA . THR A 1 100 ? 9.131 0.956 -5.405 1.00 89.19 100 THR A CA 1
ATOM 790 C C . THR A 1 100 ? 7.790 0.792 -6.120 1.00 89.19 100 THR A C 1
ATOM 792 O O . THR A 1 100 ? 6.865 0.131 -5.641 1.00 89.19 100 THR A O 1
ATOM 795 N N . ASN A 1 101 ? 7.693 1.329 -7.341 1.00 88.56 101 ASN A N 1
ATOM 796 C CA . ASN A 1 101 ? 6.575 1.033 -8.248 1.00 88.56 101 ASN A CA 1
ATOM 797 C C . ASN A 1 101 ? 6.362 -0.472 -8.486 1.00 88.56 101 ASN A C 1
ATOM 799 O O . ASN A 1 101 ? 5.231 -0.886 -8.738 1.00 88.56 101 ASN A O 1
ATOM 803 N N . GLY A 1 102 ? 7.436 -1.265 -8.426 1.00 86.75 102 GLY A N 1
ATOM 804 C CA . GLY A 1 102 ? 7.421 -2.693 -8.725 1.00 86.75 102 GLY A CA 1
ATOM 805 C C . GLY A 1 102 ? 6.894 -3.555 -7.582 1.00 86.75 102 GLY A C 1
ATOM 806 O O . GLY A 1 102 ? 6.307 -4.600 -7.853 1.00 86.75 102 GLY A O 1
ATOM 807 N N . ASN A 1 103 ? 7.047 -3.124 -6.326 1.00 89.38 103 ASN A N 1
ATOM 808 C CA . ASN A 1 103 ? 6.755 -3.965 -5.161 1.00 89.38 103 ASN A CA 1
ATOM 809 C C . ASN A 1 103 ? 5.742 -3.392 -4.160 1.00 89.3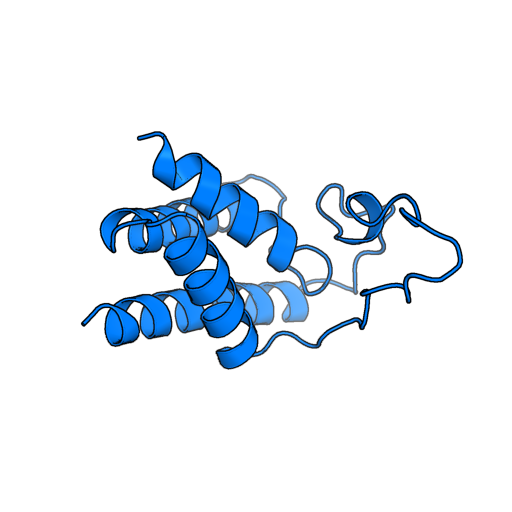8 103 ASN A C 1
ATOM 811 O O . ASN A 1 103 ? 5.264 -4.145 -3.305 1.00 89.38 103 ASN A O 1
ATOM 815 N N . TRP A 1 104 ? 5.362 -2.109 -4.260 1.00 92.00 104 TRP A N 1
ATOM 816 C CA . TRP A 1 104 ? 4.571 -1.444 -3.216 1.00 92.00 104 TRP A CA 1
ATOM 817 C C . TRP A 1 104 ? 3.294 -2.199 -2.848 1.00 92.00 104 TRP A C 1
ATOM 819 O O . TRP A 1 104 ? 2.941 -2.311 -1.676 1.00 92.00 104 TRP A O 1
ATOM 829 N N . ARG A 1 105 ? 2.603 -2.757 -3.845 1.00 92.62 105 ARG A N 1
ATOM 830 C CA . ARG A 1 105 ? 1.345 -3.469 -3.640 1.00 92.62 105 ARG A CA 1
ATOM 831 C C . ARG A 1 105 ? 1.553 -4.742 -2.821 1.00 92.62 105 ARG A C 1
ATOM 833 O O . ARG A 1 105 ? 0.824 -4.959 -1.854 1.00 92.62 105 ARG A O 1
ATOM 840 N N . SER A 1 106 ? 2.546 -5.553 -3.181 1.00 90.62 106 SER A N 1
ATOM 841 C CA . SER A 1 106 ? 2.906 -6.782 -2.464 1.00 90.62 106 SER A CA 1
ATOM 842 C C . SER A 1 106 ? 3.306 -6.473 -1.023 1.00 90.62 106 SER A C 1
ATOM 844 O O . SER A 1 106 ? 2.783 -7.085 -0.091 1.00 90.62 106 SER A O 1
ATOM 846 N N . VAL A 1 107 ? 4.169 -5.470 -0.838 1.00 92.81 107 VAL A N 1
ATOM 847 C CA . VAL A 1 107 ? 4.663 -5.051 0.478 1.00 92.81 107 VAL A CA 1
ATOM 848 C C . VAL A 1 107 ? 3.518 -4.574 1.375 1.00 92.81 107 VAL A C 1
ATOM 850 O O . VAL A 1 107 ? 3.398 -5.036 2.508 1.00 92.81 107 VAL A O 1
ATOM 853 N N . VAL A 1 108 ? 2.623 -3.717 0.870 1.00 95.06 108 VAL A N 1
ATOM 854 C CA . VAL A 1 108 ? 1.470 -3.211 1.638 1.00 95.06 108 VAL A CA 1
ATOM 855 C C . VAL A 1 108 ? 0.509 -4.337 2.024 1.00 95.06 108 VAL A C 1
ATOM 857 O O . VAL A 1 108 ? 0.039 -4.383 3.161 1.00 95.06 108 VAL A O 1
ATOM 860 N N . VAL A 1 109 ? 0.227 -5.274 1.113 1.00 94.25 109 VAL A N 1
ATOM 861 C CA . VAL A 1 109 ? -0.632 -6.431 1.413 1.00 94.25 109 VAL A CA 1
ATOM 862 C C . VAL A 1 109 ? -0.013 -7.297 2.508 1.00 94.25 109 VAL A C 1
ATOM 864 O O . VAL A 1 109 ? -0.696 -7.645 3.470 1.00 94.25 109 VAL A O 1
ATOM 867 N N . VAL A 1 1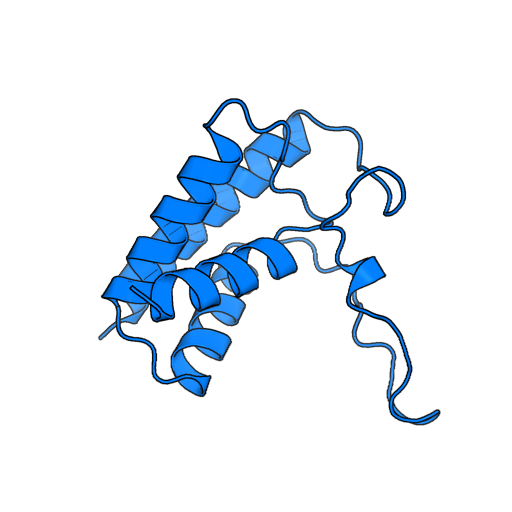10 ? 1.276 -7.622 2.399 1.00 93.38 110 VAL A N 1
ATOM 868 C CA . VAL A 1 110 ? 1.977 -8.424 3.410 1.00 93.38 110 VAL A CA 1
ATOM 869 C C . VAL A 1 110 ? 2.006 -7.699 4.755 1.00 93.38 110 VAL A C 1
ATOM 871 O O . VAL A 1 110 ? 1.692 -8.314 5.773 1.00 93.38 110 VAL A O 1
ATOM 874 N N . ALA A 1 111 ? 2.283 -6.394 4.775 1.00 95.44 111 ALA A N 1
ATOM 875 C CA . ALA A 1 111 ? 2.275 -5.593 5.996 1.00 95.44 111 ALA A CA 1
ATOM 876 C C . ALA A 1 111 ? 0.900 -5.598 6.690 1.00 95.44 111 ALA A C 1
ATOM 878 O O . ALA A 1 111 ? 0.838 -5.784 7.905 1.00 95.44 111 ALA A O 1
ATOM 879 N N . LEU A 1 112 ? -0.203 -5.480 5.938 1.00 96.56 112 LEU A N 1
ATOM 880 C CA . LEU A 1 112 ? -1.566 -5.614 6.475 1.00 96.56 112 LEU A CA 1
ATOM 881 C C . LEU A 1 112 ? -1.820 -7.007 7.066 1.00 96.56 112 LEU A C 1
ATOM 883 O O . LEU A 1 112 ? -2.375 -7.128 8.158 1.00 96.56 112 LEU A O 1
ATOM 887 N N . LEU A 1 113 ? -1.404 -8.063 6.364 1.00 95.88 113 LEU A N 1
ATOM 888 C CA . LEU A 1 113 ? -1.586 -9.441 6.821 1.00 95.88 113 LEU A CA 1
ATOM 889 C C . LEU A 1 113 ? -0.774 -9.741 8.085 1.00 95.88 113 LEU A C 1
ATOM 891 O O . LEU A 1 113 ? -1.282 -10.411 8.981 1.00 95.88 113 LEU A O 1
ATOM 895 N N . ILE A 1 114 ? 0.459 -9.242 8.189 1.00 95.69 114 ILE A N 1
ATOM 896 C CA . ILE A 1 114 ? 1.276 -9.385 9.402 1.00 95.69 114 ILE A CA 1
ATOM 897 C C . ILE A 1 114 ? 0.646 -8.587 10.546 1.00 95.69 114 ILE A C 1
ATOM 899 O O . ILE A 1 114 ? 0.450 -9.136 11.627 1.00 95.69 114 ILE A O 1
ATOM 903 N N . ALA A 1 115 ? 0.246 -7.338 10.294 1.00 96.62 115 ALA A N 1
ATOM 904 C CA . ALA A 1 115 ? -0.414 -6.480 11.278 1.00 96.62 115 ALA A CA 1
ATOM 905 C C . ALA A 1 115 ? -1.709 -7.081 11.837 1.00 96.62 115 ALA A C 1
ATOM 907 O O . ALA A 1 115 ? -2.048 -6.822 12.985 1.00 96.62 115 ALA A O 1
ATOM 908 N N . SER A 1 116 ? -2.419 -7.899 11.056 1.00 95.69 116 SER A N 1
ATOM 909 C CA . SER A 1 116 ? -3.646 -8.569 11.503 1.00 95.69 116 SER A CA 1
ATOM 910 C C . SER A 1 116 ? -3.436 -9.727 12.488 1.00 95.69 116 SER A C 1
ATOM 912 O O . SER A 1 116 ? -4.407 -10.213 13.061 1.00 95.69 116 SER A O 1
ATOM 914 N N . LYS A 1 117 ? -2.194 -10.199 12.659 1.00 93.19 117 LYS A N 1
ATOM 915 C CA . LYS A 1 117 ? -1.855 -11.356 13.506 1.00 93.19 117 LYS A CA 1
ATOM 916 C C . LYS A 1 117 ? -1.335 -10.981 14.895 1.00 93.19 117 LYS A C 1
ATOM 918 O O . LYS A 1 117 ? -1.037 -11.884 15.674 1.00 93.19 117 LYS A O 1
ATOM 923 N N . VAL A 1 118 ? -1.175 -9.688 15.163 1.00 79.44 118 VAL A N 1
ATOM 924 C CA . VAL A 1 118 ? -0.712 -9.133 16.444 1.00 79.44 118 VAL A CA 1
ATOM 925 C C . VAL A 1 118 ? -1.908 -8.832 17.329 1.00 79.44 118 VAL A C 1
ATOM 927 O O . VAL A 1 118 ? -1.832 -9.168 18.529 1.00 79.44 118 VAL A O 1
#

Secondary structure (DSSP, 8-state):
--HHHHHHHHHHHHHHHHHHHHHS----TTT-TT-HHHHT---SSTTS----------HHHHHHHHHHHHHHTT--HHHHHHHHHHHHHHHHSS------TTTHHHHHHHHHHHHTT-

Mean predicted aligned error: 6.72 Å

Nearest PDB structures (foldseek):
  8btj-assembly1_A  TM=4.125E-01  e=7.342E+00  Muromegalovirus

Foldseek 3Di:
DLLVLLLVLLVLLVVLQVVLAVVDDPDDCVRAVLFCVVVQDDDPDPPDPRPDDLDDDDSVNSSVLVCVLCVVVVNDSQLSVQLSVQSCCCCPPPNPDGCYSGRVSSSSNVSSVVSRVD

Sequence (118 aa):
DTQPITKKVASLIFQYIEESNSTVLKQGPEEDEFHEAHFLHRRCCGCCPRRYKETTPSVDAVFGLINDVAGSLYFCKQVVVLCAIYVERLVKDETSVMLTNGNWRSVVVVALLIASKV

Solvent-accessible surface area (backbone atoms only — not comparable to full-atom values): 6911 Å² total; per-residue (Å²): 138,59,62,72,58,47,47,52,42,15,46,55,54,40,50,47,30,56,56,36,50,74,75,44,78,86,66,49,66,91,76,32,94,56,18,44,73,73,78,65,72,72,72,95,39,100,84,55,77,80,89,72,69,91,61,82,81,42,47,66,56,45,29,49,53,52,50,52,52,31,63,75,68,68,54,55,71,65,27,57,52,42,18,46,53,48,51,49,46,46,54,70,41,95,50,93,50,70,42,30,84,51,20,43,68,50,53,53,52,51,28,37,58,57,34,68,74,113

Organism: Alexandrium catenella (NCBI:txid2925)